Protein AF-A0A1G2Q600-F1 (afdb_monomer)

Secondary structure (DSSP, 8-state):
-HHHHT--TTSTTHHHHHHHHHHHHHH--SHHHHHHHHHHHHHHHHHHHHHHHHHHHHHHTS--TTTSHHHHHHHHHHHHHHHHHHHHHHHHHHHHHHHHHHH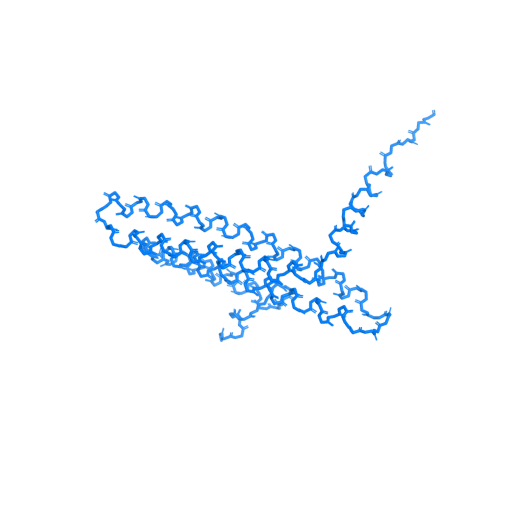HHHTT-HHHHHHHHHHHHHHHHHHHHHHHHHHTT-SSSHHHHHHHHHHGGGSS-----

Solvent-accessible surface area (backbone atoms only — not comparable to full-atom values): 8998 Å² total; per-residue (Å²): 120,72,75,30,76,73,42,39,92,95,41,93,42,24,68,58,32,56,51,49,53,53,50,51,52,74,67,32,82,47,64,66,49,36,38,51,44,35,50,51,53,21,52,50,31,46,51,38,23,54,50,40,47,52,52,44,56,54,56,75,70,53,95,53,95,83,79,42,63,69,58,49,53,52,43,50,52,51,27,52,52,31,43,55,51,18,54,51,36,42,56,52,29,48,51,53,32,52,54,40,27,53,50,30,46,75,74,64,41,53,67,65,19,50,52,44,50,50,51,45,53,52,50,53,50,50,51,51,53,53,53,53,66,60,51,78,75,52,95,74,55,69,70,58,57,61,54,57,67,57,59,69,74,73,79,80,89,84,90,79,134

InterPro domains:
  IPR043725 Domain of unknown function DUF5667 [PF18915] (6-99)

Mean predicted aligned error: 10.16 Å

Organism: NCBI:txid1802427

Foldseek 3Di:
DVVLCPDAPPDPSVVVNVVVLVVQCVPQPALLSNLVSLLVVLLSLLVNLLVLLVVLVVLVVDPDPDPSPVVNVVSVVSSVVSLVVSVVSLVVSLVSLLVSLVVCVVVVVNVSSVVSVVSNVVSVVSNVVSVVVSPVVDPDPVVVVVVVVVVVVPPDDDDDD

Radius of gyration: 20.22 Å; Cα contacts (8 Å, |Δi|>4): 116; chains: 1; bounding box: 41×54×66 Å

Structure (mmCIF, N/CA/C/O backbone):
data_AF-A0A1G2Q600-F1
#
_entry.id   AF-A0A1G2Q600-F1
#
loop_
_atom_site.group_PDB
_atom_site.id
_atom_site.type_symbol
_atom_site.label_atom_id
_atom_site.label_alt_id
_atom_site.label_comp_id
_atom_site.label_asym_id
_atom_site.label_entity_id
_atom_site.label_seq_id
_atom_site.pdbx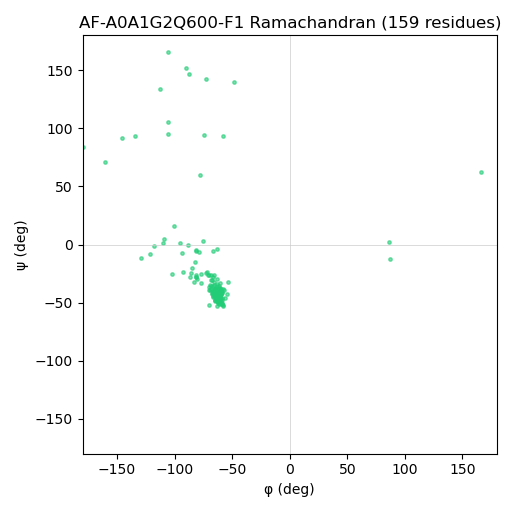_PDB_ins_code
_atom_site.Cartn_x
_atom_site.Cartn_y
_atom_site.Cartn_z
_atom_site.occupancy
_atom_site.B_iso_or_equiv
_atom_site.auth_seq_id
_atom_site.auth_comp_id
_atom_site.auth_asym_id
_atom_site.auth_atom_id
_atom_site.pdbx_PDB_model_num
ATOM 1 N N . MET A 1 1 ? -1.215 -20.074 -7.965 1.00 50.84 1 MET A N 1
ATOM 2 C CA . MET A 1 1 ? -1.641 -18.782 -7.376 1.00 50.84 1 MET A CA 1
ATOM 3 C C . MET A 1 1 ? -0.476 -17.886 -6.938 1.00 50.84 1 MET A C 1
ATOM 5 O O . MET A 1 1 ? -0.652 -16.680 -6.945 1.00 50.84 1 MET A O 1
ATOM 9 N N . VAL A 1 2 ? 0.713 -18.430 -6.626 1.00 57.88 2 VAL A N 1
ATOM 10 C CA . VAL A 1 2 ? 1.893 -17.648 -6.184 1.00 57.88 2 VAL A CA 1
ATOM 11 C C . VAL A 1 2 ? 2.386 -16.632 -7.232 1.00 57.88 2 VAL A C 1
ATOM 13 O O . VAL A 1 2 ? 2.742 -15.518 -6.870 1.00 57.88 2 VAL A O 1
ATOM 16 N N . ALA A 1 3 ? 2.317 -16.963 -8.528 1.00 61.28 3 ALA A N 1
ATOM 17 C CA . ALA A 1 3 ? 2.839 -16.111 -9.605 1.00 61.28 3 ALA A CA 1
ATOM 18 C C . ALA A 1 3 ? 2.114 -14.759 -9.782 1.00 61.28 3 ALA A C 1
ATOM 20 O O . ALA A 1 3 ? 2.722 -13.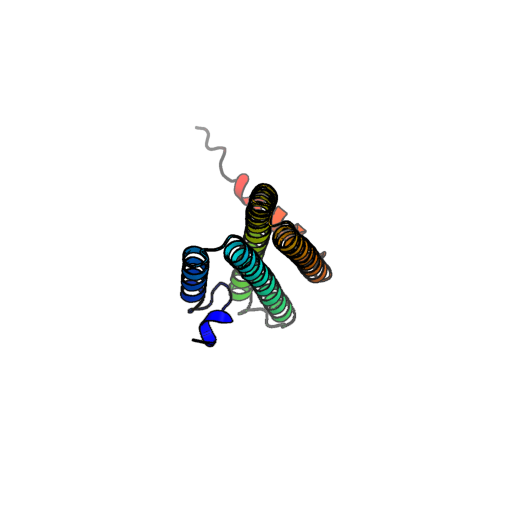814 -10.262 1.00 61.28 3 ALA A O 1
ATOM 21 N N . ALA A 1 4 ? 0.836 -14.647 -9.397 1.00 62.16 4 ALA A N 1
ATOM 22 C CA . ALA A 1 4 ? 0.092 -13.390 -9.528 1.00 62.16 4 ALA A CA 1
ATOM 23 C C . ALA A 1 4 ? 0.385 -12.408 -8.380 1.00 62.16 4 ALA A C 1
ATOM 25 O O . ALA A 1 4 ? 0.314 -11.205 -8.571 1.00 62.16 4 ALA A O 1
ATOM 26 N N . ASN A 1 5 ? 0.742 -12.889 -7.183 1.00 73.62 5 ASN A N 1
ATOM 27 C CA . ASN A 1 5 ? 1.004 -11.994 -6.047 1.00 73.62 5 ASN A CA 1
ATOM 28 C C . ASN A 1 5 ? 2.276 -11.151 -6.258 1.00 73.62 5 ASN A C 1
ATOM 30 O O . ASN A 1 5 ? 2.347 -10.024 -5.778 1.00 73.62 5 ASN A O 1
ATOM 34 N N . GLY A 1 6 ? 3.259 -11.695 -6.980 1.00 82.25 6 GLY A N 1
ATOM 35 C CA . GLY A 1 6 ? 4.516 -11.012 -7.291 1.00 82.25 6 GLY A CA 1
ATOM 36 C C . GLY A 1 6 ? 4.483 -10.163 -8.559 1.00 82.25 6 GLY A C 1
ATOM 37 O O . GLY A 1 6 ? 5.504 -9.573 -8.881 1.00 82.25 6 GLY A O 1
ATOM 38 N N . SER A 1 7 ? 3.359 -10.107 -9.287 1.00 89.06 7 SER A N 1
ATOM 39 C CA . SER A 1 7 ? 3.344 -9.372 -10.551 1.00 89.06 7 SER A CA 1
ATOM 40 C C . SER A 1 7 ? 3.364 -7.862 -10.339 1.00 89.06 7 SER A C 1
ATOM 42 O O . SER A 1 7 ? 2.663 -7.375 -9.443 1.00 89.06 7 SER A O 1
ATOM 44 N N . VAL A 1 8 ? 4.088 -7.145 -11.198 1.00 92.88 8 VAL A N 1
ATOM 45 C CA . VAL A 1 8 ? 4.162 -5.670 -11.230 1.00 92.88 8 VAL A CA 1
ATOM 46 C C . VAL A 1 8 ? 3.375 -5.088 -12.418 1.00 92.88 8 VAL A C 1
ATOM 48 O O . VAL A 1 8 ? 2.998 -5.851 -13.318 1.00 92.88 8 VAL A O 1
ATOM 51 N N . PRO A 1 9 ? 3.093 -3.768 -12.449 1.00 92.88 9 PRO A N 1
ATOM 52 C CA . PRO A 1 9 ? 2.453 -3.131 -13.598 1.00 92.88 9 PRO A CA 1
ATOM 53 C C . PRO A 1 9 ? 3.119 -3.495 -14.934 1.00 92.88 9 PRO A C 1
ATOM 55 O O . PRO A 1 9 ? 4.338 -3.618 -15.034 1.00 92.88 9 PRO A O 1
ATOM 58 N N . GLY A 1 10 ? 2.297 -3.713 -15.964 1.00 90.25 10 GLY A N 1
ATOM 59 C CA . GLY A 1 10 ? 2.737 -4.177 -17.286 1.00 90.25 10 GLY A CA 1
ATOM 60 C C . GLY A 1 10 ? 2.841 -5.703 -17.439 1.00 90.25 10 GLY A C 1
ATOM 61 O O . GLY A 1 10 ? 2.910 -6.202 -18.562 1.00 90.25 10 GLY A O 1
ATOM 62 N N . GLU A 1 11 ? 2.786 -6.480 -16.353 1.00 92.50 11 GLU A N 1
ATOM 63 C CA . GLU A 1 11 ? 2.825 -7.943 -16.433 1.00 92.50 11 GLU A CA 1
ATOM 64 C C . GLU A 1 11 ? 1.434 -8.568 -16.628 1.00 92.50 11 GLU A C 1
ATOM 66 O O . GLU A 1 11 ? 0.421 -8.119 -16.089 1.00 92.50 11 GLU A O 1
ATOM 71 N N . LYS A 1 12 ? 1.381 -9.687 -17.363 1.00 92.12 12 LYS A N 1
ATOM 72 C CA . LYS A 1 12 ? 0.130 -10.352 -17.782 1.00 92.12 12 LYS A CA 1
AT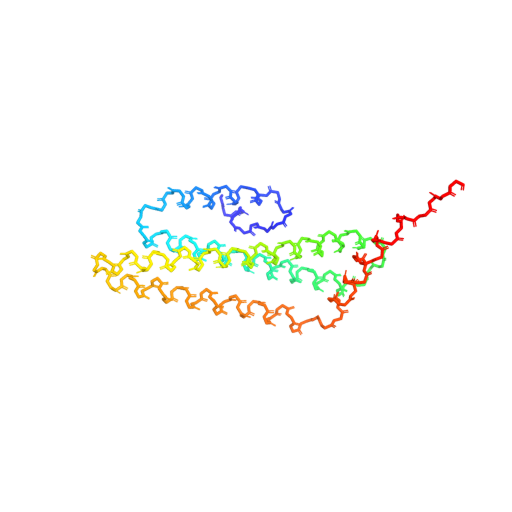OM 73 C C . LYS A 1 12 ? -0.837 -10.672 -16.632 1.00 92.12 12 LYS A C 1
ATOM 75 O O . LYS A 1 12 ? -2.046 -10.702 -16.842 1.00 92.12 12 LYS A O 1
ATOM 80 N N . LEU A 1 13 ? -0.317 -10.967 -15.440 1.00 93.88 13 LEU A N 1
ATOM 81 C CA . LEU A 1 13 ? -1.124 -11.356 -14.279 1.00 93.88 13 LEU A CA 1
ATOM 82 C C . LEU A 1 13 ? -1.451 -10.190 -13.336 1.00 93.88 13 LEU A C 1
ATOM 84 O O . LEU A 1 13 ? -2.175 -10.402 -12.362 1.00 93.88 13 LEU A O 1
ATOM 88 N N . TYR A 1 14 ? -1.015 -8.966 -13.648 1.00 92.69 14 TYR A N 1
ATOM 89 C CA . TYR A 1 14 ? -1.224 -7.803 -12.787 1.00 92.69 14 TYR A CA 1
ATOM 90 C C . TYR A 1 14 ? -2.707 -7.481 -12.567 1.00 92.69 14 TYR A C 1
ATOM 92 O O . TYR A 1 14 ? -3.150 -7.284 -11.438 1.00 92.69 14 TYR A O 1
ATOM 100 N N . GLY A 1 15 ? -3.529 -7.559 -13.617 1.00 92.88 15 GLY A N 1
ATOM 101 C CA . GLY A 1 15 ? -4.979 -7.375 -13.479 1.00 92.88 15 GLY A CA 1
ATOM 102 C C . GLY A 1 15 ? -5.637 -8.402 -12.544 1.00 92.88 15 GLY A C 1
ATOM 103 O O . GLY A 1 15 ? -6.564 -8.074 -11.805 1.00 92.88 15 GLY A O 1
ATOM 104 N N . VAL A 1 16 ? -5.122 -9.638 -12.513 1.00 93.75 16 VAL A N 1
ATOM 105 C CA . VAL A 1 16 ? -5.606 -10.688 -11.599 1.00 93.75 16 VAL A CA 1
ATOM 106 C C . VAL A 1 16 ? -5.212 -10.370 -10.156 1.00 93.75 16 VAL A C 1
ATOM 108 O O . VAL A 1 16 ? -6.023 -10.564 -9.249 1.00 93.75 16 VAL A O 1
ATOM 111 N N . LYS A 1 17 ? -4.001 -9.840 -9.941 1.00 94.12 17 LYS A N 1
ATOM 112 C CA . LYS A 1 17 ? -3.550 -9.347 -8.635 1.00 94.12 17 LYS A CA 1
ATOM 113 C C . LYS A 1 17 ? -4.479 -8.252 -8.107 1.00 94.12 17 LYS A C 1
ATOM 115 O O . LYS A 1 17 ? -5.031 -8.406 -7.022 1.00 94.12 17 LYS A O 1
ATOM 120 N N . LYS A 1 18 ? -4.742 -7.215 -8.910 1.00 93.69 18 LYS A N 1
ATOM 121 C CA . LYS A 1 18 ? -5.640 -6.103 -8.546 1.00 93.69 18 LYS A CA 1
ATOM 122 C C . LYS A 1 18 ? -7.059 -6.576 -8.218 1.00 93.69 18 LYS A C 1
ATOM 124 O O . LYS A 1 18 ? -7.666 -6.104 -7.259 1.00 93.69 18 LYS A O 1
ATOM 129 N N . LEU A 1 19 ? -7.593 -7.536 -8.980 1.00 94.31 19 LEU A N 1
ATOM 130 C CA . LEU A 1 19 ? -8.907 -8.117 -8.691 1.00 94.31 19 LEU A CA 1
ATOM 131 C C . LEU A 1 19 ? -8.920 -8.856 -7.346 1.00 94.31 19 LEU A C 1
ATOM 133 O O . LEU A 1 19 ? -9.867 -8.709 -6.577 1.00 94.31 19 LEU A O 1
ATOM 137 N N . LYS A 1 20 ? -7.870 -9.628 -7.049 1.00 94.19 20 LYS A N 1
ATOM 138 C CA . LYS A 1 20 ? -7.734 -10.332 -5.770 1.00 94.19 20 LYS A CA 1
ATOM 139 C C . LYS A 1 20 ? -7.690 -9.357 -4.598 1.00 94.19 20 LYS A C 1
ATOM 141 O O . LYS A 1 20 ? -8.402 -9.566 -3.628 1.00 94.19 20 LYS A O 1
ATOM 146 N N . GLU A 1 21 ? -6.908 -8.291 -4.706 1.00 93.94 21 GLU A N 1
ATOM 147 C CA . GLU A 1 21 ? -6.820 -7.244 -3.680 1.00 93.94 21 GLU A CA 1
ATOM 148 C C . GLU A 1 21 ? -8.182 -6.579 -3.434 1.00 93.94 21 GLU A C 1
ATOM 150 O O . GLU A 1 21 ? -8.611 -6.435 -2.293 1.00 93.94 21 GLU A O 1
ATOM 155 N N . LYS A 1 22 ? -8.936 -6.280 -4.498 1.00 93.81 22 LYS A N 1
ATOM 156 C CA . LYS A 1 22 ? -10.303 -5.759 -4.364 1.00 93.81 22 LYS A CA 1
ATOM 157 C C . LYS A 1 22 ? -11.226 -6.722 -3.610 1.00 93.81 22 LYS A C 1
ATOM 159 O O . LYS A 1 22 ? -12.016 -6.280 -2.781 1.00 93.81 22 LYS A O 1
ATOM 164 N N . ILE A 1 23 ? -11.138 -8.021 -3.894 1.00 93.88 23 ILE A N 1
ATOM 165 C CA . ILE A 1 23 ? -11.916 -9.045 -3.184 1.00 93.88 23 ILE A CA 1
ATOM 166 C C . ILE A 1 23 ? -11.470 -9.137 -1.718 1.00 93.88 23 ILE A C 1
ATOM 168 O O . ILE A 1 23 ? -12.324 -9.217 -0.843 1.00 93.88 23 ILE A O 1
ATOM 172 N N . GLU A 1 24 ? -10.164 -9.080 -1.436 1.00 93.88 24 GLU A N 1
ATOM 173 C CA . GLU A 1 24 ? -9.630 -9.062 -0.065 1.00 93.88 24 GLU A CA 1
ATOM 174 C C . GLU A 1 24 ? -10.223 -7.893 0.742 1.00 93.88 24 GLU A C 1
ATOM 176 O O . GLU A 1 24 ? -10.726 -8.119 1.838 1.00 93.88 24 GLU A O 1
ATOM 181 N N . LEU A 1 25 ? -10.269 -6.681 0.174 1.00 91.88 25 LEU A N 1
ATOM 182 C CA . LEU A 1 25 ? -10.899 -5.520 0.821 1.00 91.88 25 LEU A CA 1
ATOM 183 C C . LEU A 1 25 ? -12.406 -5.705 1.046 1.00 91.88 25 LEU A C 1
ATOM 185 O O . LEU A 1 25 ? -12.923 -5.323 2.089 1.00 91.88 25 LEU A O 1
ATOM 189 N N . GLN A 1 26 ? -13.123 -6.302 0.090 1.00 92.31 26 GLN A N 1
ATOM 190 C CA . GLN A 1 26 ? -14.565 -6.552 0.222 1.00 92.31 26 GLN A CA 1
ATOM 191 C C . GLN A 1 26 ? -14.904 -7.630 1.259 1.00 92.31 26 GLN A C 1
ATOM 193 O O . GLN A 1 26 ? -16.010 -7.635 1.795 1.00 92.31 26 GLN A O 1
ATOM 198 N N . LEU A 1 27 ? -13.976 -8.552 1.519 1.00 94.31 27 LEU A N 1
ATOM 199 C CA . LEU A 1 27 ? -14.138 -9.628 2.497 1.00 94.31 27 LEU A CA 1
ATOM 200 C C . LEU A 1 27 ? -13.583 -9.270 3.883 1.00 94.31 27 LEU A C 1
ATOM 202 O O . LEU A 1 27 ? -13.789 -10.031 4.828 1.00 94.31 27 LEU A O 1
ATOM 206 N N . ALA A 1 28 ? -12.901 -8.134 4.026 1.00 94.69 28 ALA A N 1
ATOM 207 C CA . ALA A 1 28 ? -12.431 -7.630 5.308 1.00 94.69 28 ALA A CA 1
ATOM 208 C C . ALA A 1 28 ? -13.611 -7.062 6.120 1.00 94.69 28 ALA A C 1
ATOM 210 O O . ALA A 1 28 ? -14.014 -5.914 5.943 1.00 94.69 28 ALA A O 1
ATOM 211 N N . LEU A 1 29 ? -14.201 -7.895 6.984 1.00 90.69 29 LEU A N 1
ATOM 212 C CA . LEU A 1 29 ? -15.427 -7.554 7.720 1.00 90.69 29 LEU A CA 1
ATOM 213 C C . LEU A 1 29 ? -15.183 -6.804 9.038 1.00 90.69 29 LEU A C 1
ATOM 215 O O . LEU A 1 29 ? -16.057 -6.052 9.460 1.00 90.69 29 LEU A O 1
ATOM 219 N N . SER A 1 30 ? -14.036 -6.999 9.696 1.00 92.38 30 SER A N 1
ATOM 220 C CA . SER A 1 30 ? -13.697 -6.263 10.922 1.00 92.38 30 SER A CA 1
ATOM 221 C C . SER A 1 30 ? -12.942 -4.965 10.600 1.00 92.38 30 SER A C 1
ATOM 223 O O . SER A 1 30 ? -12.253 -4.897 9.578 1.00 92.38 30 SER A O 1
ATOM 225 N N . PRO A 1 31 ? -13.035 -3.920 11.448 1.00 90.75 31 PRO A N 1
ATOM 226 C CA . PRO A 1 31 ? -12.238 -2.703 11.282 1.00 90.75 31 PRO A CA 1
ATOM 227 C C . PRO A 1 31 ? -10.734 -3.000 11.198 1.00 90.75 31 PRO A C 1
ATOM 229 O O . PRO A 1 31 ? -10.064 -2.512 10.292 1.00 90.75 31 PRO A O 1
ATOM 232 N N . GLU A 1 32 ? -10.234 -3.893 12.050 1.00 90.38 32 GLU A N 1
ATOM 233 C CA . GLU A 1 32 ? -8.844 -4.360 12.031 1.00 90.38 32 GLU A CA 1
ATOM 234 C C . GLU A 1 32 ? -8.461 -5.006 10.689 1.00 90.38 32 GLU A C 1
ATOM 236 O O . GLU A 1 32 ? -7.497 -4.585 10.053 1.00 90.38 32 GLU A O 1
ATOM 241 N N . ALA A 1 33 ? -9.261 -5.957 10.189 1.00 93.00 33 ALA A N 1
ATOM 242 C CA . ALA A 1 33 ? -8.984 -6.619 8.914 1.00 93.00 33 ALA A CA 1
ATOM 243 C C . ALA A 1 33 ? -9.013 -5.633 7.735 1.00 93.00 33 ALA A C 1
ATOM 245 O O . ALA A 1 33 ? -8.259 -5.787 6.772 1.00 93.00 33 ALA A O 1
ATOM 246 N N . ARG A 1 34 ? -9.876 -4.606 7.796 1.00 94.06 34 ARG A N 1
ATOM 247 C CA . ARG A 1 34 ? -9.905 -3.531 6.792 1.00 94.06 34 ARG A CA 1
ATOM 248 C C . ARG A 1 34 ? -8.609 -2.729 6.838 1.00 94.06 34 ARG A C 1
ATOM 250 O O . ARG A 1 34 ? -8.002 -2.516 5.791 1.00 94.06 34 ARG A O 1
ATOM 257 N N . ALA A 1 35 ? -8.167 -2.323 8.028 1.00 92.81 35 ALA A N 1
ATOM 258 C CA . ALA A 1 35 ? -6.919 -1.586 8.208 1.00 92.81 35 ALA A CA 1
ATOM 259 C C . ALA A 1 35 ? -5.697 -2.396 7.742 1.00 92.81 35 ALA A C 1
ATOM 261 O O . ALA A 1 35 ? -4.846 -1.860 7.029 1.00 92.81 35 ALA A O 1
ATOM 262 N N . GLU A 1 36 ? -5.641 -3.692 8.061 1.00 93.81 36 GLU A N 1
ATOM 263 C CA . GLU A 1 36 ? -4.584 -4.593 7.592 1.00 93.81 36 GLU A CA 1
ATOM 264 C C . GLU A 1 36 ? -4.570 -4.686 6.059 1.00 93.81 36 GLU A C 1
ATOM 266 O O . GLU A 1 36 ? -3.515 -4.549 5.434 1.00 93.81 36 GLU A O 1
ATOM 271 N N . ALA A 1 37 ? -5.737 -4.869 5.431 1.00 94.81 37 ALA A N 1
ATOM 272 C CA . ALA A 1 37 ? -5.847 -4.937 3.978 1.00 94.81 37 ALA A CA 1
ATOM 273 C C . ALA A 1 37 ? -5.370 -3.636 3.306 1.00 94.81 37 ALA A C 1
ATOM 275 O O . ALA A 1 37 ? -4.576 -3.696 2.363 1.00 94.81 37 ALA A O 1
ATOM 276 N N . TYR A 1 38 ? -5.773 -2.471 3.827 1.00 95.94 38 TYR A N 1
ATOM 277 C CA . TYR A 1 38 ? -5.308 -1.165 3.349 1.00 95.94 38 TYR A CA 1
ATOM 278 C C . TYR A 1 38 ? -3.788 -1.010 3.455 1.00 95.94 38 TYR A C 1
ATOM 280 O O . TYR A 1 38 ? -3.135 -0.624 2.479 1.00 95.94 38 TYR A O 1
ATOM 288 N N . ALA A 1 39 ? -3.209 -1.346 4.611 1.00 94.44 39 ALA A N 1
ATOM 289 C CA . ALA A 1 39 ? -1.767 -1.274 4.820 1.00 94.44 39 ALA A CA 1
ATOM 290 C C . ALA A 1 39 ? -1.015 -2.204 3.856 1.00 94.44 39 ALA A C 1
ATOM 292 O O . ALA A 1 39 ? -0.087 -1.776 3.167 1.00 94.44 39 ALA A O 1
ATOM 293 N N . LYS A 1 40 ? -1.458 -3.459 3.748 1.00 94.56 40 LYS A N 1
ATOM 294 C CA . LYS A 1 40 ? -0.852 -4.484 2.892 1.00 94.56 40 LYS A CA 1
ATOM 295 C C . LYS A 1 40 ? -0.880 -4.098 1.415 1.00 94.56 40 LYS A C 1
ATOM 297 O O . LYS A 1 40 ? 0.117 -4.279 0.716 1.00 94.56 40 LYS A O 1
ATOM 302 N N . HIS A 1 41 ? -2.004 -3.590 0.912 1.00 95.19 41 HIS A N 1
ATOM 303 C CA . HIS A 1 41 ? -2.119 -3.219 -0.502 1.00 95.19 41 HIS A CA 1
ATOM 304 C C . HIS A 1 41 ? -1.282 -1.982 -0.831 1.00 95.19 41 HIS A C 1
ATOM 306 O O . HIS A 1 41 ? -0.639 -1.962 -1.879 1.00 95.19 41 HIS A O 1
ATOM 312 N N . SER A 1 42 ? -1.187 -1.007 0.076 1.00 95.50 42 SER A N 1
ATOM 313 C CA . SER A 1 42 ? -0.305 0.153 -0.121 1.00 95.50 42 SER A CA 1
ATOM 314 C C . SER A 1 42 ? 1.175 -0.212 -0.043 1.00 95.50 42 SER A C 1
ATOM 316 O O . SER A 1 42 ? 1.956 0.240 -0.878 1.00 95.50 42 SER A O 1
ATOM 318 N N . GLN A 1 43 ? 1.567 -1.105 0.871 1.00 94.62 43 GLN A N 1
ATOM 319 C CA . GLN A 1 43 ? 2.921 -1.670 0.881 1.00 94.62 43 GLN A CA 1
ATOM 320 C C . GLN A 1 43 ? 3.236 -2.417 -0.423 1.00 94.62 43 GLN A C 1
ATOM 322 O O . GLN A 1 43 ? 4.344 -2.304 -0.943 1.00 94.62 43 GLN A O 1
ATOM 327 N N . ALA A 1 44 ? 2.262 -3.135 -0.995 1.00 94.50 44 ALA A N 1
ATOM 328 C CA . ALA A 1 44 ? 2.440 -3.802 -2.283 1.00 94.50 44 ALA A CA 1
ATOM 329 C C . ALA A 1 44 ? 2.675 -2.805 -3.431 1.00 94.50 44 ALA A C 1
ATOM 331 O O . ALA A 1 44 ? 3.540 -3.058 -4.267 1.00 94.50 44 ALA A O 1
ATOM 332 N N . ARG A 1 45 ? 1.966 -1.666 -3.460 1.00 96.25 45 ARG A N 1
ATOM 333 C CA . ARG A 1 45 ? 2.201 -0.608 -4.460 1.00 96.25 45 ARG A CA 1
ATOM 334 C C . ARG A 1 45 ? 3.582 0.036 -4.315 1.00 96.25 45 ARG A C 1
ATOM 336 O O . ARG A 1 45 ? 4.267 0.225 -5.315 1.00 96.25 45 ARG A O 1
ATOM 343 N N . LEU A 1 46 ? 4.027 0.301 -3.084 1.00 93.81 46 LEU A N 1
ATOM 344 C CA . LEU A 1 46 ? 5.382 0.805 -2.819 1.00 93.81 46 LEU A CA 1
ATOM 345 C C . LEU A 1 46 ? 6.460 -0.178 -3.306 1.00 93.81 46 LEU A C 1
ATOM 347 O O . LEU A 1 46 ? 7.426 0.230 -3.949 1.00 93.81 46 LEU A O 1
ATOM 351 N N . ALA A 1 47 ? 6.273 -1.477 -3.059 1.00 92.81 47 ALA A N 1
ATOM 352 C CA . ALA A 1 47 ? 7.195 -2.513 -3.522 1.00 92.81 47 ALA A CA 1
ATOM 353 C C . ALA A 1 47 ? 7.234 -2.631 -5.057 1.00 92.81 47 ALA A C 1
ATOM 355 O O . ALA A 1 47 ? 8.302 -2.820 -5.633 1.00 92.81 47 ALA A O 1
ATOM 356 N N . GLU A 1 48 ? 6.087 -2.497 -5.729 1.00 94.06 48 GLU A N 1
ATOM 357 C CA . GLU A 1 48 ? 6.007 -2.487 -7.197 1.00 94.06 48 GLU A CA 1
ATOM 358 C C . GLU A 1 48 ? 6.748 -1.301 -7.810 1.00 94.06 48 GLU A C 1
ATOM 360 O O . GLU A 1 48 ? 7.500 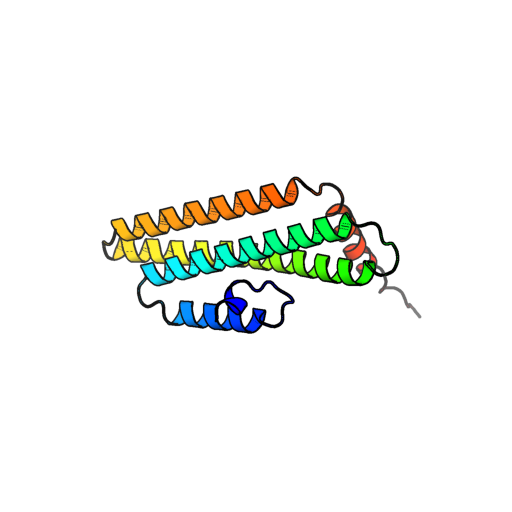-1.484 -8.767 1.00 94.06 48 GLU A O 1
ATOM 365 N N . TYR A 1 49 ? 6.590 -0.110 -7.227 1.00 93.81 49 TYR A N 1
ATOM 366 C CA . TYR A 1 49 ? 7.326 1.076 -7.652 1.00 93.81 49 TYR A CA 1
ATOM 367 C C . TYR A 1 49 ? 8.840 0.885 -7.484 1.00 93.81 49 TYR A C 1
ATOM 369 O O . TYR A 1 49 ? 9.600 1.130 -8.422 1.00 93.81 49 TYR A O 1
ATOM 377 N N . ALA A 1 50 ? 9.283 0.385 -6.326 1.00 91.12 50 ALA A N 1
ATOM 378 C CA . ALA A 1 50 ? 10.696 0.114 -6.068 1.00 91.12 50 ALA A CA 1
ATOM 379 C C . ALA A 1 50 ? 11.293 -0.896 -7.069 1.00 91.12 50 ALA A C 1
ATOM 381 O O . ALA A 1 50 ? 12.400 -0.698 -7.575 1.00 91.12 50 ALA A O 1
ATOM 382 N N . GLU A 1 51 ? 10.546 -1.953 -7.397 1.00 92.00 51 GLU A N 1
ATOM 383 C CA . GLU A 1 51 ? 10.940 -2.966 -8.381 1.00 92.00 51 GLU A CA 1
ATOM 384 C C . GLU A 1 51 ? 11.038 -2.376 -9.796 1.00 92.00 51 GLU A C 1
ATOM 386 O O . GLU A 1 51 ? 12.052 -2.560 -10.472 1.00 92.00 51 GLU A O 1
ATOM 391 N N . LEU A 1 52 ? 10.028 -1.624 -10.251 1.00 91.56 52 LEU A N 1
ATOM 392 C CA . LEU A 1 52 ? 10.052 -0.981 -11.571 1.00 91.56 52 LEU A CA 1
ATOM 393 C C . LEU A 1 52 ? 11.201 0.021 -11.692 1.00 91.56 52 LEU A C 1
ATOM 395 O O . LEU A 1 52 ? 11.912 0.025 -12.698 1.00 91.56 52 LEU A O 1
ATOM 399 N N . ARG A 1 53 ? 11.460 0.791 -10.633 1.00 89.88 53 ARG A N 1
ATOM 400 C CA . ARG A 1 53 ? 12.606 1.697 -10.564 1.00 89.88 53 ARG A CA 1
ATOM 401 C C . ARG A 1 53 ? 13.938 0.951 -10.651 1.00 89.88 53 ARG A C 1
ATOM 403 O O . ARG A 1 53 ? 14.835 1.392 -11.366 1.00 89.88 53 ARG A O 1
ATOM 410 N N . SER A 1 54 ? 14.070 -0.189 -9.973 1.00 89.38 54 SER A N 1
ATOM 411 C CA . SER A 1 54 ? 15.263 -1.041 -10.061 1.00 89.38 54 SER A CA 1
ATOM 412 C C . SER A 1 54 ? 15.482 -1.581 -11.481 1.00 89.38 54 SER A C 1
ATOM 414 O O . SER A 1 54 ? 16.598 -1.521 -12.015 1.00 89.38 54 SER A O 1
ATOM 416 N N . ARG A 1 55 ? 14.406 -2.037 -12.138 1.00 89.31 55 ARG A N 1
ATOM 417 C CA . ARG A 1 55 ? 14.437 -2.475 -13.543 1.00 89.31 55 ARG A CA 1
ATOM 418 C C . ARG A 1 55 ? 14.851 -1.337 -14.474 1.00 89.31 55 ARG A C 1
ATOM 420 O O . ARG A 1 55 ? 15.672 -1.569 -15.358 1.00 89.31 55 ARG A O 1
ATOM 427 N N . LEU A 1 56 ? 14.330 -0.127 -14.259 1.00 86.94 56 LEU A N 1
ATOM 428 C CA . LEU A 1 56 ? 14.675 1.053 -15.053 1.00 86.94 56 LEU A CA 1
ATOM 429 C C . LEU A 1 56 ? 16.164 1.388 -14.925 1.00 86.94 56 LEU A C 1
ATOM 431 O O . LEU A 1 56 ? 16.853 1.471 -15.935 1.00 86.94 56 LEU A O 1
ATOM 435 N N . ASN A 1 57 ? 16.688 1.463 -13.699 1.00 84.50 57 ASN A N 1
ATOM 436 C CA . ASN A 1 57 ? 18.111 1.730 -13.462 1.00 84.50 57 ASN A CA 1
ATOM 437 C C . ASN A 1 57 ? 19.015 0.680 -14.133 1.00 84.50 57 ASN A C 1
ATOM 439 O O . ASN A 1 57 ? 20.062 1.011 -14.691 1.00 84.50 57 ASN A O 1
ATOM 443 N N . THR A 1 58 ? 18.597 -0.590 -14.116 1.00 84.81 58 THR A N 1
ATOM 444 C CA . THR A 1 58 ? 19.317 -1.683 -14.786 1.00 84.81 58 THR A CA 1
ATOM 445 C C . THR A 1 58 ? 19.296 -1.523 -16.308 1.00 84.81 58 THR A C 1
ATOM 447 O O . THR A 1 58 ? 20.330 -1.687 -16.958 1.00 84.81 58 THR A O 1
ATOM 450 N N . ALA A 1 59 ? 18.140 -1.177 -16.883 1.00 81.94 59 ALA A N 1
ATOM 451 C CA . ALA A 1 59 ? 17.992 -0.949 -18.319 1.00 81.94 59 ALA A CA 1
ATOM 452 C C . ALA A 1 59 ? 18.861 0.224 -18.802 1.00 81.94 59 ALA A C 1
ATOM 454 O O . ALA A 1 59 ? 19.579 0.071 -19.787 1.00 81.94 59 ALA A O 1
ATOM 455 N N . MET A 1 60 ? 18.874 1.334 -18.056 1.00 74.88 60 MET A N 1
ATOM 456 C CA . MET A 1 60 ? 19.680 2.528 -18.355 1.00 74.88 60 MET A CA 1
ATOM 457 C C . MET A 1 60 ? 21.191 2.287 -18.233 1.00 74.88 60 MET A C 1
ATOM 459 O O . MET A 1 60 ? 21.979 2.937 -18.907 1.00 74.88 60 MET A O 1
ATOM 463 N N . SER A 1 61 ? 21.613 1.344 -17.387 1.00 75.31 61 SER A N 1
ATOM 464 C CA . SER A 1 61 ? 23.036 1.015 -17.200 1.00 75.31 61 SER A CA 1
ATOM 465 C C . SER A 1 61 ? 23.596 0.082 -18.284 1.00 75.31 61 SER A C 1
ATOM 467 O O . SER A 1 61 ? 24.785 -0.233 -18.266 1.00 75.31 61 SER A O 1
ATOM 469 N N . THR A 1 62 ? 22.755 -0.415 -19.199 1.00 68.25 62 THR A N 1
ATOM 470 C CA . THR A 1 62 ? 23.148 -1.404 -20.210 1.00 68.25 62 THR A CA 1
ATOM 471 C C . THR A 1 62 ? 23.260 -0.743 -21.593 1.00 68.25 62 THR A C 1
ATOM 473 O O . THR A 1 62 ? 22.266 -0.636 -22.310 1.00 68.25 62 THR A O 1
ATOM 476 N N . ASP A 1 63 ? 24.477 -0.331 -21.976 1.00 54.34 63 ASP A N 1
ATOM 477 C CA . ASP A 1 63 ? 24.833 0.281 -23.274 1.00 54.34 63 ASP A CA 1
ATOM 478 C C . ASP A 1 63 ? 24.494 -0.632 -24.474 1.00 54.34 63 ASP A C 1
ATOM 480 O O . ASP A 1 63 ? 25.285 -1.481 -24.889 1.00 54.34 63 ASP A O 1
ATOM 484 N N . ASN A 1 64 ? 23.306 -0.471 -25.061 1.00 56.94 64 ASN A N 1
ATOM 485 C CA . ASN A 1 64 ? 22.977 -0.995 -26.391 1.00 56.94 64 ASN A CA 1
ATOM 486 C C . ASN A 1 64 ? 22.014 -0.027 -27.103 1.00 56.94 64 ASN A C 1
ATOM 488 O O . ASN A 1 64 ? 20.791 -0.109 -26.974 1.00 56.94 64 ASN A O 1
ATOM 492 N N . GLU A 1 65 ? 22.601 0.901 -27.860 1.00 57.84 65 GLU A N 1
ATOM 493 C CA . GLU A 1 65 ? 22.040 2.200 -28.270 1.00 57.84 65 GLU A CA 1
ATOM 494 C C . GLU A 1 65 ? 20.823 2.190 -29.220 1.00 57.84 65 GLU A C 1
ATOM 496 O O . GLU A 1 65 ? 20.274 3.253 -29.486 1.00 57.84 65 GLU A O 1
ATOM 501 N N . GLN A 1 66 ? 20.349 1.051 -29.746 1.00 50.47 66 GLN A N 1
ATOM 502 C CA . GLN A 1 66 ? 19.364 1.091 -30.851 1.00 50.47 66 GLN A CA 1
ATOM 503 C C . GLN A 1 66 ? 18.088 0.255 -30.693 1.00 50.47 66 GLN A C 1
ATOM 505 O O . GLN A 1 66 ? 17.135 0.465 -31.437 1.00 50.47 66 GLN A O 1
ATOM 510 N N . THR A 1 67 ? 18.011 -0.637 -29.702 1.00 51.56 67 THR A N 1
ATOM 511 C CA . THR A 1 67 ? 16.793 -1.439 -29.415 1.00 51.56 67 THR A CA 1
ATOM 512 C C . THR A 1 67 ? 16.200 -1.179 -28.028 1.00 51.56 67 THR A C 1
ATOM 514 O O . THR A 1 67 ? 15.178 -1.771 -27.677 1.00 51.56 67 THR A O 1
ATOM 517 N N . ASN A 1 68 ? 16.835 -0.304 -27.241 1.00 58.00 68 ASN A N 1
ATOM 518 C CA . ASN A 1 68 ? 16.448 -0.006 -25.862 1.00 58.00 68 ASN A CA 1
ATOM 519 C C . ASN A 1 68 ? 15.497 1.188 -25.721 1.00 58.00 68 ASN A C 1
ATOM 521 O O . ASN A 1 68 ? 14.733 1.188 -24.766 1.00 58.00 68 ASN A O 1
ATOM 525 N N . SER A 1 69 ? 15.453 2.130 -26.672 1.00 67.88 69 SER A N 1
ATOM 526 C CA . SER A 1 69 ? 14.692 3.381 -26.506 1.00 67.88 69 SER A CA 1
ATOM 527 C C . SER A 1 69 ? 13.194 3.156 -26.248 1.00 67.88 69 SER A C 1
ATOM 529 O O . SER A 1 69 ? 12.685 3.628 -25.241 1.00 67.88 69 SER A O 1
ATOM 531 N N . GLU A 1 70 ? 12.491 2.356 -27.059 1.00 74.75 70 GLU A N 1
ATOM 532 C CA . GLU A 1 70 ? 11.050 2.118 -26.845 1.00 74.75 70 GLU A CA 1
ATOM 533 C C . GLU A 1 70 ? 10.757 1.371 -25.534 1.00 74.75 70 GLU A C 1
ATOM 535 O O . GLU A 1 70 ? 9.791 1.675 -24.835 1.00 74.75 70 GLU A O 1
ATOM 540 N N . LYS A 1 71 ? 11.597 0.392 -25.169 1.00 76.44 71 LYS A N 1
ATOM 541 C CA . LYS A 1 71 ? 11.440 -0.361 -23.913 1.00 76.44 71 LYS A CA 1
ATOM 542 C C . LYS A 1 71 ? 11.719 0.510 -22.696 1.00 76.44 71 LYS A C 1
ATOM 544 O O . LYS A 1 71 ? 11.031 0.378 -21.690 1.00 76.44 71 LYS A O 1
ATOM 549 N N . GLU A 1 72 ? 12.713 1.380 -22.794 1.00 79.62 72 GLU A N 1
ATOM 550 C CA . GLU A 1 72 ? 13.069 2.350 -21.769 1.00 79.62 72 GLU A CA 1
ATOM 551 C C . GLU A 1 72 ? 11.975 3.406 -21.611 1.00 79.62 72 GLU A C 1
ATOM 553 O O . GLU A 1 72 ? 11.576 3.683 -20.484 1.00 79.62 72 GLU A O 1
ATOM 558 N N . THR A 1 73 ? 11.394 3.908 -22.707 1.00 82.50 73 THR A N 1
ATOM 559 C CA . THR A 1 73 ? 10.231 4.809 -22.666 1.00 82.50 73 THR A CA 1
ATOM 560 C C . THR A 1 73 ? 9.040 4.145 -21.978 1.00 82.50 73 THR A C 1
ATOM 562 O O . THR A 1 73 ? 8.463 4.721 -21.057 1.00 82.50 73 THR A O 1
ATOM 565 N N . VAL A 1 74 ? 8.695 2.909 -22.360 1.00 87.25 74 VAL A N 1
ATOM 566 C CA . VAL A 1 74 ? 7.590 2.168 -21.729 1.00 87.25 74 VAL A CA 1
ATOM 567 C C . VAL A 1 74 ? 7.868 1.912 -20.244 1.00 87.25 74 VAL A C 1
ATOM 569 O O . VAL A 1 74 ? 6.980 2.091 -19.415 1.00 87.25 74 VAL A O 1
ATOM 572 N N . LEU A 1 75 ? 9.091 1.521 -19.881 1.00 87.69 75 LEU A N 1
ATOM 573 C CA . LEU A 1 75 ? 9.464 1.262 -18.489 1.00 87.69 75 LEU A CA 1
ATOM 574 C C . LEU A 1 75 ? 9.512 2.545 -17.647 1.00 87.69 75 LEU A C 1
ATOM 576 O O . LEU A 1 75 ? 9.123 2.521 -16.481 1.00 87.69 75 LEU A O 1
ATOM 580 N N . THR A 1 76 ? 9.929 3.665 -18.237 1.00 88.00 76 THR A N 1
ATOM 581 C CA . THR A 1 76 ? 9.885 4.995 -17.616 1.00 88.00 76 THR A CA 1
ATOM 582 C C . THR A 1 76 ? 8.446 5.390 -17.312 1.00 88.00 76 THR A C 1
ATOM 584 O O . THR A 1 76 ? 8.138 5.731 -16.170 1.00 88.00 76 THR A O 1
ATOM 587 N N . GLN A 1 77 ? 7.551 5.253 -18.295 1.00 89.56 77 GLN A N 1
ATOM 588 C CA . GLN A 1 77 ? 6.129 5.544 -18.124 1.00 89.56 77 GLN A CA 1
ATOM 589 C C . GLN A 1 77 ? 5.495 4.654 -17.045 1.00 89.56 77 GLN A C 1
ATOM 591 O O . GLN A 1 77 ? 4.853 5.165 -16.130 1.00 89.56 77 GLN A O 1
ATOM 596 N N . LEU A 1 78 ? 5.745 3.339 -17.078 1.00 92.56 78 LEU A N 1
ATOM 597 C CA . LEU A 1 78 ? 5.258 2.409 -16.050 1.00 92.56 78 LEU A CA 1
ATOM 598 C C . LEU A 1 78 ? 5.789 2.749 -14.652 1.00 92.56 78 LEU A C 1
ATOM 600 O O . LEU A 1 78 ? 5.066 2.619 -13.668 1.00 92.56 78 LEU A O 1
ATOM 604 N N . THR A 1 79 ? 7.044 3.189 -14.548 1.00 90.94 79 THR A N 1
ATOM 605 C CA . THR A 1 79 ? 7.640 3.595 -13.267 1.00 90.94 79 THR A CA 1
ATOM 606 C C . THR A 1 79 ? 6.962 4.852 -12.721 1.00 90.94 79 THR A C 1
ATOM 608 O O . THR A 1 79 ? 6.665 4.908 -11.528 1.00 90.94 79 THR A O 1
ATOM 611 N N . LEU A 1 80 ? 6.672 5.836 -13.581 1.00 89.81 80 LEU A N 1
ATOM 612 C CA . LEU A 1 80 ? 5.959 7.057 -13.200 1.00 89.81 80 LEU A CA 1
ATOM 613 C C . LEU A 1 80 ? 4.522 6.758 -12.753 1.00 89.81 80 LEU A C 1
ATOM 615 O O . LEU A 1 80 ? 4.105 7.210 -11.688 1.00 89.81 80 LEU A O 1
ATOM 619 N N . GLU A 1 81 ? 3.786 5.961 -13.527 1.00 91.75 81 GLU A N 1
ATOM 620 C CA . GLU A 1 81 ? 2.425 5.535 -13.181 1.00 91.75 81 GLU A CA 1
ATOM 621 C C . GLU A 1 81 ? 2.405 4.761 -11.861 1.00 91.75 81 GLU A C 1
ATOM 623 O O . GLU A 1 81 ? 1.573 5.026 -10.994 1.00 91.75 81 GLU A O 1
ATOM 628 N N . SER A 1 82 ? 3.373 3.863 -11.655 1.00 93.31 82 SER A N 1
ATOM 629 C CA . SER A 1 82 ? 3.488 3.108 -10.408 1.00 93.31 82 SER A CA 1
ATOM 630 C C . SER A 1 82 ? 3.828 3.991 -9.206 1.00 93.31 82 SER A C 1
ATOM 632 O O . SER A 1 82 ? 3.374 3.676 -8.107 1.00 93.31 82 SER A O 1
ATOM 634 N N . LYS A 1 83 ? 4.597 5.078 -9.383 1.00 92.75 83 LYS A N 1
ATOM 635 C CA . LYS A 1 83 ? 4.855 6.072 -8.324 1.00 92.75 83 LYS A CA 1
ATOM 636 C C . LYS A 1 83 ? 3.552 6.758 -7.921 1.00 92.75 83 LYS A C 1
ATOM 638 O O . LYS A 1 83 ? 3.178 6.731 -6.754 1.00 92.75 83 LYS A O 1
ATOM 643 N N . GLN A 1 84 ? 2.829 7.296 -8.904 1.00 92.00 84 GLN A N 1
ATOM 644 C CA . GLN A 1 84 ? 1.551 7.976 -8.681 1.00 92.00 84 GLN A CA 1
ATOM 645 C C . GLN A 1 84 ? 0.524 7.050 -8.016 1.00 92.00 84 GLN A C 1
ATOM 647 O O . GLN A 1 84 ? -0.178 7.457 -7.091 1.00 92.00 84 GLN A O 1
ATOM 652 N N . GLU A 1 85 ? 0.454 5.790 -8.453 1.00 93.50 85 GLU A N 1
ATOM 653 C CA . GLU A 1 85 ? -0.431 4.795 -7.852 1.00 93.50 85 GLU A CA 1
ATOM 654 C C . GLU A 1 85 ? -0.023 4.453 -6.411 1.00 93.50 85 GLU A C 1
ATOM 656 O O . GLU A 1 85 ? -0.893 4.325 -5.547 1.00 93.50 85 GLU A O 1
ATOM 661 N N . ALA A 1 86 ? 1.277 4.332 -6.123 1.00 94.19 86 ALA A N 1
ATOM 662 C CA . ALA A 1 86 ? 1.765 4.098 -4.768 1.00 94.19 86 ALA A CA 1
ATOM 663 C C . ALA A 1 86 ? 1.440 5.268 -3.830 1.00 94.19 86 ALA A C 1
ATOM 665 O O . ALA A 1 86 ? 0.880 5.035 -2.758 1.00 94.19 86 ALA A O 1
ATOM 666 N N . ASP A 1 87 ? 1.689 6.507 -4.257 1.00 93.12 87 ASP A N 1
ATOM 667 C CA . ASP A 1 87 ? 1.397 7.716 -3.478 1.00 93.12 87 ASP A CA 1
ATOM 668 C C . ASP A 1 87 ? -0.111 7.859 -3.199 1.00 93.12 87 ASP A C 1
ATOM 670 O O . ASP A 1 87 ? -0.543 8.121 -2.066 1.00 93.12 87 ASP A O 1
ATOM 674 N N . LEU A 1 88 ? -0.946 7.616 -4.216 1.00 95.12 88 LEU A N 1
ATOM 675 C CA . LEU A 1 88 ? -2.400 7.627 -4.066 1.00 95.12 88 LEU A CA 1
ATOM 676 C C . LEU A 1 88 ? -2.885 6.509 -3.130 1.00 95.12 88 LEU A C 1
ATOM 678 O O . LEU A 1 88 ? -3.766 6.731 -2.297 1.00 95.12 88 LEU A O 1
ATOM 682 N N . SER A 1 89 ? -2.306 5.311 -3.235 1.00 95.56 89 SER A N 1
ATOM 683 C CA . SER A 1 89 ? -2.654 4.182 -2.369 1.00 95.56 89 SER A CA 1
ATOM 684 C C . SER A 1 89 ? -2.264 4.454 -0.918 1.00 95.56 89 SER A C 1
ATOM 686 O O . SER A 1 89 ? -3.051 4.188 -0.013 1.00 95.56 89 SER A O 1
ATOM 688 N N . VAL A 1 90 ? -1.070 4.996 -0.661 1.00 96.56 90 VAL A N 1
ATOM 689 C CA . VAL A 1 90 ? -0.622 5.342 0.698 1.00 96.56 90 VAL A CA 1
ATOM 690 C C . VAL A 1 90 ? -1.542 6.394 1.310 1.00 96.56 90 VAL A C 1
ATOM 692 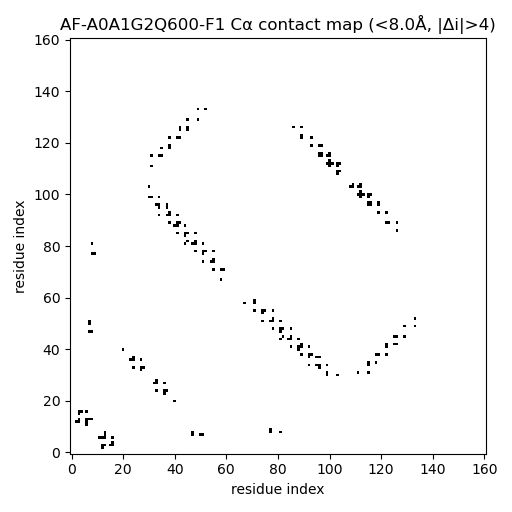O O . VAL A 1 90 ? -2.061 6.172 2.401 1.00 96.56 90 VAL A O 1
ATOM 695 N N . SER A 1 91 ? -1.798 7.497 0.603 1.00 96.69 91 SER A N 1
ATOM 696 C CA . SER A 1 91 ? -2.661 8.574 1.110 1.00 96.69 91 SER A CA 1
ATOM 697 C C . SER A 1 91 ? -4.092 8.102 1.392 1.00 96.69 91 SER A C 1
ATOM 699 O O . SER A 1 91 ? -4.626 8.379 2.467 1.00 96.69 91 SER A O 1
ATOM 701 N N . THR A 1 92 ? -4.687 7.322 0.484 1.00 95.81 92 THR A N 1
ATOM 702 C CA . THR A 1 92 ? -6.042 6.772 0.661 1.00 95.81 92 THR A CA 1
ATOM 703 C C . THR A 1 92 ? -6.106 5.786 1.828 1.00 95.81 92 THR A C 1
ATOM 705 O O . THR A 1 92 ? -7.021 5.861 2.648 1.00 95.81 92 THR A O 1
ATOM 708 N N . SER A 1 93 ? -5.125 4.886 1.947 1.00 96.50 93 SER A N 1
ATOM 709 C CA . SER A 1 93 ? -5.071 3.917 3.047 1.00 96.50 93 SER A CA 1
ATOM 710 C C . SER A 1 93 ? -4.861 4.589 4.397 1.00 96.50 93 SER A C 1
ATOM 712 O O . SER A 1 93 ? -5.528 4.218 5.354 1.00 96.50 93 SER A O 1
ATOM 714 N N . LEU A 1 94 ? -3.996 5.605 4.492 1.00 97.31 94 LEU A N 1
ATOM 715 C CA . LEU A 1 94 ? -3.806 6.355 5.737 1.00 97.31 94 LEU A CA 1
ATOM 716 C C . LEU A 1 94 ? -5.093 7.064 6.175 1.00 97.31 94 LEU A C 1
ATOM 718 O O . LEU A 1 94 ? -5.416 7.038 7.360 1.00 97.31 94 LEU A O 1
ATOM 722 N N . ALA A 1 95 ? -5.846 7.648 5.237 1.00 97.62 95 ALA A N 1
ATOM 723 C CA . ALA A 1 95 ? -7.139 8.258 5.539 1.00 97.62 95 ALA A CA 1
ATOM 724 C C . ALA A 1 95 ? -8.152 7.217 6.049 1.00 97.62 95 ALA A C 1
ATOM 726 O O . ALA A 1 95 ? -8.740 7.402 7.112 1.00 97.62 95 ALA A O 1
ATOM 727 N N . ALA A 1 96 ? -8.293 6.085 5.352 1.00 96.44 96 ALA A N 1
ATOM 728 C CA . ALA A 1 96 ? -9.213 5.022 5.753 1.00 96.44 96 ALA A CA 1
ATOM 729 C C . ALA A 1 96 ? -8.831 4.382 7.102 1.00 96.44 96 ALA A C 1
ATOM 731 O O . ALA A 1 96 ? -9.693 4.103 7.932 1.00 96.44 96 ALA A O 1
ATOM 732 N N . MET A 1 97 ? -7.536 4.171 7.354 1.00 97.50 97 MET A N 1
ATOM 733 C CA . MET A 1 97 ? -7.038 3.655 8.632 1.00 97.50 97 MET A CA 1
ATOM 734 C C . MET A 1 97 ? -7.262 4.650 9.777 1.00 97.50 97 MET A C 1
ATOM 736 O O . MET A 1 97 ? -7.601 4.227 10.879 1.00 97.50 97 MET A O 1
ATOM 740 N N . ALA A 1 98 ? -7.142 5.958 9.527 1.00 97.81 98 ALA A N 1
ATOM 741 C CA . ALA A 1 98 ? -7.453 6.983 10.522 1.00 97.81 98 ALA A CA 1
ATOM 742 C C . ALA A 1 98 ? -8.943 6.979 10.904 1.00 97.81 98 ALA A C 1
ATOM 744 O O . ALA A 1 98 ? -9.276 7.082 12.085 1.00 97.81 98 ALA A O 1
ATOM 745 N N . GLU A 1 99 ? -9.836 6.818 9.922 1.00 97.81 99 GLU A N 1
ATOM 746 C CA . GLU A 1 99 ? -11.276 6.663 10.164 1.00 97.81 99 GLU A CA 1
ATOM 747 C C . GLU A 1 99 ? -11.573 5.404 10.992 1.00 97.81 99 GLU A C 1
ATOM 749 O O . GLU A 1 99 ? -12.308 5.475 11.976 1.00 97.81 99 GLU A O 1
ATOM 754 N N . ILE A 1 100 ? -10.935 4.277 10.660 1.00 96.81 100 ILE A N 1
ATOM 755 C CA . ILE A 1 100 ? -11.053 3.017 11.408 1.00 96.81 100 ILE A CA 1
ATOM 756 C C . ILE A 1 100 ? -10.554 3.164 12.853 1.00 96.81 100 ILE A C 1
ATOM 758 O O . ILE A 1 100 ? -11.219 2.714 13.783 1.00 96.81 100 ILE A O 1
ATOM 762 N N . ALA A 1 101 ? -9.401 3.802 13.072 1.00 96.50 101 ALA A N 1
ATOM 763 C CA . ALA A 1 101 ? -8.874 4.027 14.417 1.00 96.50 101 ALA A CA 1
ATOM 764 C C . ALA A 1 101 ? -9.807 4.924 15.249 1.00 96.50 101 ALA A C 1
ATOM 766 O O . ALA A 1 101 ? -9.968 4.715 16.454 1.00 96.50 101 ALA A O 1
ATOM 767 N N . ALA A 1 102 ? -10.449 5.912 14.617 1.00 97.25 102 ALA A N 1
ATOM 768 C CA . ALA A 1 102 ? -11.450 6.748 15.268 1.00 97.25 102 ALA A CA 1
ATOM 769 C C . ALA A 1 102 ? -12.722 5.959 15.630 1.00 97.25 102 ALA A C 1
ATOM 771 O O . ALA A 1 102 ? -13.222 6.132 16.741 1.00 97.25 102 ALA A O 1
ATOM 772 N N . GLU A 1 103 ? -13.207 5.086 14.739 1.00 96.56 103 GLU A N 1
ATOM 773 C CA . GLU A 1 103 ? -14.334 4.166 14.981 1.00 96.56 103 GLU A CA 1
ATOM 774 C C . GLU A 1 103 ? -14.038 3.250 16.181 1.00 96.56 103 GLU A C 1
ATOM 776 O O . GLU A 1 103 ? -14.760 3.274 17.175 1.00 96.56 103 GLU A O 1
ATOM 781 N N . LEU A 1 104 ? -12.894 2.558 16.164 1.00 96.69 104 LEU A N 1
ATOM 782 C CA . LEU A 1 104 ? -12.465 1.663 17.246 1.00 96.69 104 LEU A CA 1
ATOM 783 C C . LEU A 1 104 ? -12.376 2.374 18.605 1.00 96.69 104 LEU A C 1
ATOM 785 O O . LEU A 1 104 ? -12.787 1.831 19.628 1.00 96.69 104 LEU A O 1
ATOM 789 N N . ARG A 1 105 ? -11.893 3.623 18.639 1.00 95.75 105 ARG A N 1
ATOM 790 C CA . ARG A 1 105 ? -11.876 4.418 19.879 1.00 95.75 105 ARG A CA 1
ATOM 791 C C . ARG A 1 105 ? -13.268 4.746 20.399 1.00 95.75 105 ARG A C 1
ATOM 793 O O . ARG A 1 105 ? -13.451 4.764 21.615 1.00 95.75 105 ARG A O 1
ATOM 800 N N . GLN A 1 106 ? -14.215 5.050 19.513 1.00 96.12 106 GLN A N 1
ATOM 801 C CA . GLN A 1 106 ? -15.600 5.322 19.906 1.00 96.12 106 GLN A CA 1
ATOM 802 C C . GLN A 1 106 ? -16.262 4.073 20.493 1.00 96.12 106 GLN A C 1
ATOM 804 O O . GLN A 1 106 ? -17.011 4.188 21.463 1.00 96.12 106 GLN A O 1
ATOM 809 N N . ASP A 1 107 ? -15.902 2.901 19.973 1.00 95.62 107 ASP A N 1
ATOM 810 C CA . ASP A 1 107 ? -16.391 1.604 20.444 1.00 95.62 107 ASP A CA 1
ATOM 811 C C . ASP A 1 107 ? -15.685 1.110 21.722 1.00 95.62 107 ASP A C 1
ATOM 813 O O . ASP A 1 107 ? -16.103 0.127 22.332 1.00 95.62 107 ASP A O 1
ATOM 817 N N . GLY A 1 108 ? -14.644 1.815 22.181 1.00 96.62 108 GLY A N 1
ATOM 818 C CA . GLY A 1 108 ? -13.866 1.463 23.375 1.00 96.62 108 GLY A CA 1
ATOM 819 C C . GLY A 1 108 ? -12.725 0.470 23.121 1.00 96.62 108 GLY A C 1
ATOM 820 O O . GLY A 1 108 ? -11.988 0.144 24.054 1.00 96.62 108 GLY A O 1
ATOM 821 N N . GLU A 1 109 ? -12.516 0.061 21.869 1.00 96.38 109 GLU A N 1
ATOM 822 C CA . GLU A 1 109 ? -11.453 -0.840 21.397 1.00 96.38 109 GLU A CA 1
ATOM 823 C C . GLU A 1 109 ? -10.110 -0.097 21.276 1.00 96.38 109 GLU A C 1
ATOM 825 O O . GLU A 1 109 ? -9.511 0.057 20.209 1.00 96.38 109 GLU A O 1
ATOM 830 N N . THR A 1 110 ? -9.646 0.448 22.402 1.00 95.56 110 THR A N 1
ATOM 831 C CA . THR A 1 110 ? -8.486 1.355 22.446 1.00 95.56 110 THR A CA 1
ATOM 832 C C . THR A 1 110 ? -7.152 0.689 22.104 1.00 95.56 110 THR A C 1
ATOM 834 O O . THR A 1 110 ? -6.280 1.359 21.551 1.00 95.56 110 THR A O 1
ATOM 837 N N . GLU A 1 111 ? -6.995 -0.604 22.397 1.00 95.62 111 GLU A N 1
ATOM 838 C CA . GLU A 1 111 ? -5.797 -1.382 22.053 1.00 95.62 111 GLU A CA 1
ATOM 839 C C . GLU A 1 111 ? -5.710 -1.603 20.538 1.00 95.62 111 GLU A C 1
ATOM 841 O O . GLU A 1 111 ? -4.735 -1.187 19.916 1.00 95.62 111 GLU A O 1
ATOM 846 N N . THR A 1 112 ? -6.778 -2.109 19.915 1.00 94.00 112 THR A N 1
ATOM 847 C CA . THR A 1 112 ? -6.847 -2.294 18.457 1.00 94.00 112 THR A CA 1
ATOM 848 C C . THR A 1 112 ? -6.713 -0.968 17.706 1.00 94.00 112 THR A C 1
ATOM 850 O O . THR A 1 112 ? -6.050 -0.896 16.673 1.00 94.00 112 THR A O 1
ATOM 853 N N . ALA A 1 113 ? -7.279 0.126 18.229 1.00 96.12 113 ALA A N 1
ATOM 854 C CA . ALA A 1 113 ? -7.068 1.450 17.646 1.00 96.12 113 ALA A CA 1
ATOM 855 C C . ALA A 1 113 ? -5.582 1.855 17.640 1.00 96.12 113 ALA A C 1
ATOM 857 O O . ALA A 1 113 ? -5.106 2.420 16.655 1.00 96.12 113 ALA A O 1
ATOM 858 N N . ALA A 1 114 ? -4.840 1.555 18.712 1.00 95.44 114 ALA A N 1
ATOM 859 C CA . ALA A 1 114 ? -3.410 1.844 18.795 1.00 95.44 114 ALA A CA 1
ATOM 860 C C . ALA A 1 114 ? -2.586 0.982 17.821 1.00 95.44 114 ALA A C 1
ATOM 862 O O . ALA A 1 114 ? -1.627 1.476 17.227 1.00 95.44 114 ALA A O 1
ATOM 863 N N . GLU A 1 115 ? -2.974 -0.276 17.604 1.00 94.69 115 GLU A N 1
ATOM 864 C CA . GLU A 1 115 ? -2.349 -1.152 16.604 1.00 94.69 115 GLU A CA 1
ATOM 865 C C . GLU A 1 115 ? -2.544 -0.616 15.178 1.00 94.69 115 GLU A C 1
ATOM 867 O O . GLU A 1 115 ? -1.594 -0.574 14.390 1.00 94.69 115 GLU A O 1
ATOM 872 N N . VAL A 1 116 ? -3.745 -0.121 14.855 1.00 95.00 116 VAL A N 1
ATOM 873 C CA . VAL A 1 116 ? -4.020 0.528 13.563 1.00 95.00 116 VAL A CA 1
ATOM 874 C C . VAL A 1 116 ? -3.147 1.772 13.378 1.00 95.00 116 VAL A C 1
ATOM 876 O O . VAL A 1 116 ? -2.551 1.955 12.316 1.00 95.00 116 VAL A O 1
ATOM 879 N N . GLU A 1 117 ? -2.998 2.603 14.409 1.00 95.94 117 GLU A N 1
ATOM 880 C CA . GLU A 1 117 ? -2.120 3.779 14.361 1.00 95.94 117 GLU A CA 1
ATOM 881 C C . GLU A 1 117 ? -0.643 3.410 14.205 1.00 95.94 117 GLU A C 1
ATOM 883 O O . GLU A 1 117 ? 0.089 4.058 13.449 1.00 95.94 117 GLU A O 1
ATOM 888 N N . GLN A 1 118 ? -0.193 2.339 14.859 1.00 94.81 118 GLN A N 1
ATOM 889 C CA . GLN A 1 118 ? 1.155 1.822 14.665 1.00 94.81 118 GLN A CA 1
ATOM 890 C C . GLN A 1 118 ? 1.359 1.353 13.219 1.00 94.81 118 GLN A C 1
ATOM 892 O O . GLN A 1 118 ? 2.382 1.666 12.606 1.00 94.81 118 GLN A O 1
ATOM 897 N N . ALA A 1 119 ? 0.378 0.659 12.638 1.00 93.44 119 ALA A N 1
ATOM 898 C CA . ALA A 1 119 ? 0.423 0.254 11.238 1.00 93.44 119 ALA A CA 1
ATOM 899 C C . ALA A 1 119 ? 0.463 1.468 10.289 1.00 93.44 119 ALA A C 1
ATOM 901 O O . ALA A 1 119 ? 1.222 1.456 9.316 1.00 93.44 119 ALA A O 1
ATOM 902 N N . MET A 1 120 ? -0.266 2.549 10.595 1.00 96.69 120 MET A N 1
ATOM 903 C CA . MET A 1 120 ? -0.177 3.817 9.854 1.00 96.69 120 MET A CA 1
ATOM 904 C C . MET A 1 120 ? 1.231 4.421 9.926 1.00 96.69 120 MET A 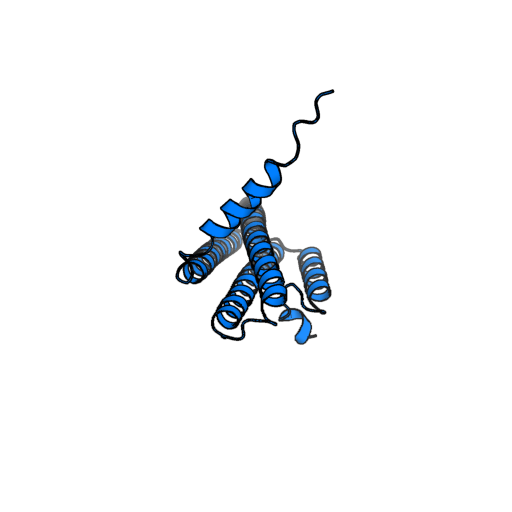C 1
ATOM 906 O O . MET A 1 120 ? 1.769 4.849 8.903 1.00 96.69 120 MET A O 1
ATOM 910 N N . MET A 1 121 ? 1.854 4.433 11.109 1.00 94.69 121 MET A N 1
ATOM 911 C CA . MET A 1 121 ? 3.227 4.922 11.277 1.00 94.69 121 MET A CA 1
ATOM 912 C C . MET A 1 121 ? 4.222 4.117 10.438 1.00 94.69 121 MET A C 1
ATOM 914 O O . MET A 1 121 ? 5.054 4.704 9.745 1.00 94.69 121 MET A O 1
ATOM 918 N N . VAL A 1 122 ? 4.114 2.785 10.462 1.00 94.00 122 VAL A N 1
ATOM 919 C CA . VAL A 1 122 ? 4.964 1.895 9.658 1.00 94.00 122 VAL A CA 1
ATOM 920 C C . VAL A 1 122 ? 4.756 2.146 8.166 1.00 94.00 122 VAL A C 1
ATOM 922 O O . VAL A 1 122 ? 5.734 2.236 7.421 1.00 94.00 122 VAL A O 1
ATOM 925 N N . LEU A 1 123 ? 3.508 2.304 7.715 1.00 93.12 123 LEU A N 1
ATOM 926 C CA . LEU A 1 123 ? 3.203 2.589 6.313 1.00 93.12 123 LEU A CA 1
ATOM 927 C C . LEU A 1 123 ? 3.809 3.926 5.867 1.00 93.12 123 LEU A C 1
ATOM 929 O O . LEU A 1 123 ? 4.465 3.983 4.828 1.00 93.12 123 LEU A O 1
ATOM 933 N N . ASN A 1 124 ? 3.653 4.976 6.673 1.00 92.06 124 ASN A N 1
ATOM 934 C CA . ASN A 1 124 ? 4.214 6.293 6.383 1.00 92.06 124 ASN A CA 1
ATOM 935 C C . ASN A 1 124 ? 5.754 6.259 6.338 1.00 92.06 124 ASN A C 1
ATOM 937 O O . ASN A 1 124 ? 6.371 6.791 5.415 1.00 92.06 124 ASN A O 1
ATOM 941 N N . GLN A 1 125 ? 6.386 5.559 7.286 1.00 92.12 125 GLN A N 1
ATOM 942 C CA . GLN A 1 125 ? 7.836 5.364 7.292 1.00 92.12 125 GLN A CA 1
ATOM 943 C C . GLN A 1 125 ? 8.318 4.588 6.057 1.00 92.12 125 GLN A C 1
ATOM 945 O O . GLN A 1 125 ? 9.312 4.971 5.443 1.00 92.12 125 GLN A O 1
ATOM 950 N N . THR A 1 126 ? 7.607 3.527 5.671 1.00 90.44 126 THR A N 1
ATOM 951 C CA . THR A 1 126 ? 7.935 2.715 4.487 1.00 90.44 126 THR A CA 1
ATOM 952 C C . THR A 1 126 ? 7.808 3.537 3.207 1.00 90.44 126 THR A C 1
ATOM 954 O O . THR A 1 126 ? 8.664 3.440 2.327 1.00 90.44 126 THR A O 1
ATOM 957 N N . SER A 1 127 ? 6.779 4.384 3.112 1.00 90.62 127 SER A N 1
ATOM 958 C CA . SER A 1 127 ? 6.601 5.315 1.995 1.00 90.62 127 SER A CA 1
ATOM 959 C C . SER A 1 127 ? 7.790 6.265 1.886 1.00 90.62 127 SER A C 1
ATOM 961 O O . SER A 1 127 ? 8.417 6.342 0.834 1.00 90.62 127 SER A O 1
ATOM 963 N N . PHE A 1 128 ? 8.168 6.912 2.993 1.00 88.44 128 PHE A N 1
ATOM 964 C CA . PHE A 1 128 ? 9.315 7.818 3.030 1.00 88.44 128 PHE A CA 1
ATOM 965 C C . PHE A 1 128 ? 10.625 7.126 2.623 1.00 88.44 128 PHE A C 1
ATOM 967 O O . PHE A 1 128 ? 11.380 7.650 1.808 1.00 88.44 128 PHE A O 1
ATOM 974 N N . GLN A 1 129 ? 10.891 5.929 3.152 1.00 87.00 129 GLN A N 1
ATOM 975 C CA . GLN A 1 129 ? 12.099 5.161 2.827 1.00 87.00 129 GLN A CA 1
ATOM 976 C C . GLN A 1 129 ? 12.149 4.737 1.357 1.00 87.00 129 GLN A C 1
ATOM 978 O O . GLN A 1 129 ? 13.223 4.748 0.752 1.00 87.00 129 GLN A O 1
ATOM 983 N N . THR A 1 130 ? 10.999 4.376 0.788 1.00 86.19 130 THR A N 1
ATOM 984 C CA . THR A 1 130 ? 10.879 3.980 -0.618 1.00 86.19 130 THR A CA 1
ATOM 985 C C . THR A 1 130 ? 11.160 5.166 -1.539 1.00 86.19 130 THR A C 1
ATOM 987 O O . THR A 1 130 ? 11.958 5.030 -2.465 1.00 86.19 130 THR A O 1
ATOM 990 N N . SER A 1 131 ? 10.593 6.342 -1.248 1.00 78.44 131 SER A N 1
ATOM 991 C CA . SER A 1 131 ? 10.875 7.576 -1.995 1.00 78.44 131 SER A CA 1
ATOM 992 C C . SER A 1 131 ? 12.343 7.983 -1.870 1.00 78.44 131 SER A C 1
ATOM 994 O O . SER A 1 131 ? 13.018 8.152 -2.882 1.00 78.44 131 SER A O 1
ATOM 996 N N . ALA A 1 132 ? 12.887 8.008 -0.648 1.00 73.69 132 ALA A N 1
ATOM 997 C CA . ALA A 1 132 ? 14.278 8.390 -0.405 1.00 73.69 132 ALA A CA 1
ATOM 998 C C . ALA A 1 132 ? 15.280 7.472 -1.127 1.00 73.69 132 ALA A C 1
ATOM 1000 O O . ALA A 1 132 ? 16.249 7.954 -1.713 1.00 73.69 132 ALA A O 1
ATOM 1001 N N . SER A 1 133 ? 15.034 6.156 -1.128 1.00 72.31 133 SER A N 1
ATOM 1002 C CA . SER A 1 133 ? 15.880 5.168 -1.821 1.00 72.31 133 SER A CA 1
ATOM 1003 C C . SER A 1 133 ? 15.751 5.243 -3.349 1.00 72.31 133 SER A C 1
ATOM 1005 O O . SER A 1 133 ? 16.674 4.868 -4.071 1.00 72.31 133 SER A O 1
ATOM 1007 N N . ALA A 1 134 ? 14.611 5.718 -3.859 1.00 64.12 134 ALA A N 1
ATOM 1008 C CA . ALA A 1 134 ? 14.373 5.900 -5.289 1.00 64.12 134 ALA A CA 1
ATOM 1009 C C . ALA A 1 134 ? 14.970 7.213 -5.840 1.00 64.12 134 ALA A C 1
ATOM 1011 O O . ALA A 1 134 ? 15.337 7.264 -7.023 1.00 64.12 134 ALA A O 1
ATOM 1012 N N . GLU A 1 135 ? 15.085 8.242 -4.991 1.00 59.78 135 GLU A N 1
ATOM 1013 C CA . GLU A 1 135 ? 15.643 9.569 -5.299 1.00 59.78 135 GLU A CA 1
ATOM 1014 C C . GLU A 1 135 ? 17.176 9.610 -5.216 1.00 59.78 135 GLU A C 1
ATOM 1016 O O . GLU A 1 135 ? 17.805 10.264 -6.042 1.00 59.78 135 GLU A O 1
ATOM 1021 N N . THR A 1 136 ? 17.814 8.824 -4.334 1.00 52.78 136 THR A N 1
ATOM 1022 C CA . THR A 1 136 ? 19.294 8.798 -4.205 1.00 52.78 136 THR A CA 1
ATOM 1023 C C . THR A 1 136 ? 20.041 8.318 -5.462 1.00 52.78 136 THR A C 1
ATOM 1025 O O . THR A 1 136 ? 21.268 8.339 -5.489 1.00 52.78 136 THR A O 1
ATOM 1028 N N . ASN A 1 137 ? 19.322 7.899 -6.509 1.00 46.81 137 ASN A N 1
ATOM 1029 C CA . ASN A 1 137 ? 19.877 7.420 -7.774 1.00 46.81 137 ASN A CA 1
ATOM 1030 C C . ASN A 1 137 ? 19.647 8.354 -8.979 1.00 46.81 137 ASN A C 1
ATOM 1032 O O . ASN A 1 137 ? 20.026 7.962 -10.082 1.00 46.81 137 ASN A O 1
ATOM 1036 N N . ASN A 1 138 ? 19.003 9.529 -8.855 1.00 45.88 138 ASN A N 1
ATOM 1037 C CA . ASN A 1 138 ? 18.596 10.268 -10.063 1.00 45.88 138 ASN A CA 1
ATOM 1038 C C . ASN A 1 138 ? 18.306 11.777 -9.885 1.00 45.88 138 ASN A C 1
ATOM 1040 O O . ASN A 1 138 ? 17.171 12.210 -10.054 1.00 45.88 138 ASN A O 1
ATOM 1044 N N . ASP A 1 139 ? 19.340 12.590 -9.667 1.00 45.66 139 ASP A N 1
ATOM 1045 C CA . ASP A 1 139 ? 19.249 14.059 -9.818 1.00 45.66 139 ASP A CA 1
ATOM 1046 C C . ASP A 1 139 ? 19.232 14.518 -11.298 1.00 45.66 139 ASP A C 1
ATOM 1048 O O . ASP A 1 139 ? 19.240 15.714 -11.578 1.00 45.66 139 ASP A O 1
ATOM 1052 N N . TYR A 1 140 ? 19.241 13.602 -12.278 1.00 43.31 140 TYR A N 1
ATOM 1053 C CA . TYR A 1 140 ? 19.517 13.963 -13.676 1.00 43.31 140 TYR A CA 1
ATOM 1054 C C . TYR A 1 140 ? 18.275 14.048 -14.581 1.00 43.31 140 TYR A C 1
ATOM 1056 O O . TYR A 1 140 ? 18.306 14.787 -15.560 1.00 43.31 140 TYR A O 1
ATOM 1064 N N . TYR A 1 141 ? 17.171 13.353 -14.272 1.00 46.91 141 TYR A N 1
ATOM 1065 C CA . TYR A 1 141 ? 16.083 13.166 -15.252 1.00 46.91 141 TYR A CA 1
ATOM 1066 C C . TYR A 1 141 ? 14.686 13.683 -14.861 1.00 46.91 141 TYR A C 1
ATOM 1068 O O . TYR A 1 141 ? 13.824 13.749 -15.738 1.00 46.91 141 TYR A O 1
ATOM 1076 N N . GLU A 1 142 ? 14.429 14.127 -13.621 1.00 43.94 142 GLU A N 1
ATOM 1077 C CA . GLU A 1 142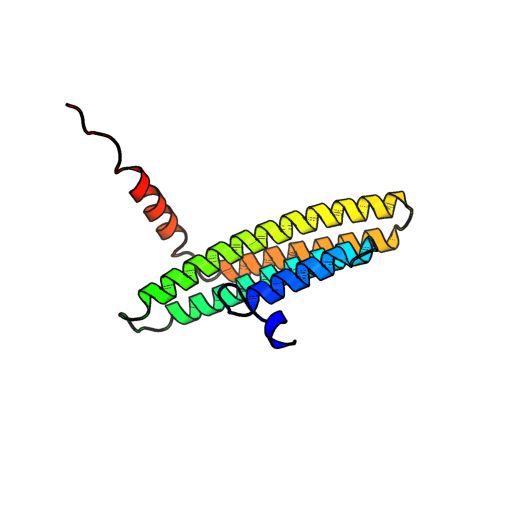 ? 13.176 14.875 -13.357 1.00 43.94 142 GLU A CA 1
ATOM 1078 C C . GLU A 1 142 ? 13.144 16.193 -14.158 1.00 43.94 142 GLU A C 1
ATOM 1080 O O . GLU A 1 142 ? 12.091 16.595 -14.650 1.00 43.94 142 GLU A O 1
ATOM 1085 N N . SER A 1 143 ? 14.310 16.793 -14.433 1.00 42.72 143 SER A N 1
ATOM 1086 C CA . SER A 1 143 ? 14.407 18.024 -15.225 1.00 42.72 143 SER A CA 1
ATOM 1087 C C . SER A 1 143 ? 14.118 17.838 -16.723 1.00 42.72 143 SER A C 1
ATOM 1089 O O . SER A 1 143 ? 13.757 18.813 -17.377 1.00 42.72 143 SER A O 1
ATOM 1091 N N . SER A 1 144 ? 14.279 16.637 -17.295 1.00 42.88 144 SER A N 1
ATOM 1092 C CA . SER A 1 144 ? 14.060 16.416 -18.736 1.00 42.88 144 SER A CA 1
ATOM 1093 C C . SER A 1 144 ? 12.598 16.129 -19.090 1.00 42.88 144 SER A C 1
ATOM 1095 O O . SER A 1 144 ? 12.181 16.414 -20.206 1.00 42.88 144 SER A O 1
ATOM 1097 N N . LEU A 1 145 ? 11.800 15.627 -18.141 1.00 46.59 145 LEU A N 1
ATOM 1098 C CA . LEU A 1 145 ? 10.365 15.376 -18.337 1.00 46.59 145 LEU A CA 1
ATOM 1099 C C . LEU A 1 145 ? 9.512 16.647 -18.190 1.00 46.59 145 LEU A C 1
ATOM 1101 O O . LEU A 1 145 ? 8.504 16.780 -18.879 1.00 46.59 145 LEU A O 1
ATOM 1105 N N . GLU A 1 146 ? 9.926 17.619 -17.369 1.00 43.16 146 GLU A N 1
ATOM 1106 C CA . GLU A 1 146 ? 9.249 18.928 -17.313 1.00 43.16 146 GLU A CA 1
ATOM 1107 C C . GLU A 1 146 ? 9.439 19.755 -18.599 1.00 43.16 146 GLU A C 1
ATOM 1109 O O . GLU A 1 146 ? 8.577 20.565 -18.947 1.00 43.16 146 GLU A O 1
ATOM 1114 N N . LEU A 1 147 ? 10.531 19.530 -19.341 1.00 39.44 147 LEU A N 1
ATOM 1115 C CA . LEU A 1 147 ? 10.826 20.242 -20.590 1.00 39.44 147 LEU A CA 1
ATOM 1116 C C . LEU A 1 147 ? 10.004 19.736 -21.788 1.00 39.44 147 LEU A C 1
ATOM 1118 O O . LEU A 1 147 ? 9.610 20.550 -22.626 1.00 39.44 147 LEU A O 1
ATOM 1122 N N . ASP A 1 148 ? 9.681 18.441 -21.851 1.00 37.66 148 ASP A N 1
ATOM 1123 C CA . ASP A 1 148 ? 8.882 17.886 -22.956 1.00 37.66 148 ASP A CA 1
ATOM 1124 C C . ASP A 1 148 ? 7.371 18.100 -22.784 1.00 37.66 148 ASP A C 1
ATOM 1126 O O . ASP A 1 148 ? 6.653 18.257 -23.769 1.00 37.66 148 ASP A O 1
ATOM 1130 N N . VAL A 1 149 ? 6.865 18.229 -21.552 1.00 42.78 149 VAL A N 1
ATOM 1131 C CA . VAL A 1 149 ? 5.438 18.541 -21.333 1.00 42.78 149 VAL A CA 1
ATOM 1132 C C . VAL A 1 149 ? 5.111 20.006 -21.679 1.00 42.78 149 VAL A C 1
ATOM 1134 O O . VAL A 1 149 ? 3.978 20.320 -22.045 1.00 42.78 149 VAL A O 1
ATOM 1137 N N . GLN A 1 150 ? 6.088 20.921 -21.636 1.00 38.00 150 GLN A N 1
ATOM 1138 C CA . GLN A 1 150 ? 5.881 22.313 -22.063 1.00 38.00 150 GLN A CA 1
ATOM 1139 C C . GLN A 1 150 ? 6.048 22.541 -23.573 1.00 38.00 150 GLN A C 1
ATOM 1141 O O . GLN A 1 150 ? 5.524 23.532 -24.096 1.00 38.00 150 GLN A O 1
ATOM 1146 N N . SER A 1 151 ? 6.727 21.647 -24.298 1.00 38.47 151 SER A N 1
ATOM 1147 C CA . SER A 1 151 ? 6.978 21.829 -25.732 1.00 38.47 151 SER A CA 1
ATOM 1148 C C . SER A 1 151 ? 5.747 21.517 -26.601 1.00 38.47 151 SER A C 1
ATOM 1150 O O . SER A 1 151 ? 5.567 22.149 -27.643 1.00 38.47 151 SER A O 1
ATOM 1152 N N . GLU A 1 152 ? 4.815 20.671 -26.142 1.00 39.91 152 GLU A N 1
ATOM 1153 C CA . GLU A 1 152 ? 3.574 20.381 -26.884 1.00 39.91 152 GLU A CA 1
ATOM 1154 C C . GLU A 1 152 ? 2.453 21.425 -26.687 1.00 39.91 152 GLU A C 1
ATOM 1156 O O . GLU A 1 152 ? 1.532 21.512 -27.502 1.00 39.91 152 GLU A O 1
ATOM 1161 N N . SER A 1 153 ? 2.538 22.29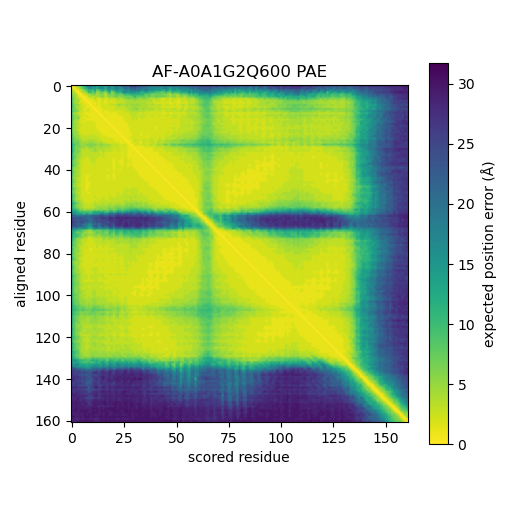7 -25.673 1.00 39.28 153 SER A N 1
ATOM 1162 C CA . SER A 1 153 ? 1.511 23.326 -25.412 1.00 39.28 153 SER A CA 1
ATOM 1163 C C . SER A 1 153 ? 1.639 24.589 -26.284 1.00 39.28 153 SER A C 1
ATOM 1165 O O . SER A 1 153 ? 0.781 25.471 -26.201 1.00 39.28 153 SER A O 1
ATOM 1167 N N . SER A 1 154 ? 2.680 24.724 -27.111 1.00 39.72 154 SER A N 1
ATOM 1168 C CA . SER A 1 154 ? 2.941 25.953 -27.887 1.00 39.72 154 SER A CA 1
ATOM 1169 C C . SER A 1 154 ? 2.712 25.827 -29.403 1.00 39.72 154 SER A C 1
ATOM 1171 O O . SER A 1 154 ? 2.898 26.800 -30.132 1.00 39.72 154 SER A O 1
ATOM 1173 N N . ALA A 1 155 ? 2.210 24.685 -29.891 1.00 42.78 155 ALA A N 1
ATOM 1174 C CA . ALA A 1 155 ? 1.998 24.436 -31.324 1.00 42.78 155 ALA A CA 1
ATOM 1175 C C . ALA A 1 155 ? 0.543 24.596 -31.828 1.00 42.78 155 ALA A C 1
ATOM 1177 O O . ALA A 1 155 ? 0.224 24.157 -32.933 1.00 42.78 155 ALA A O 1
ATOM 1178 N N . GLN A 1 156 ? -0.354 25.246 -31.077 1.00 42.81 156 GLN A N 1
ATOM 1179 C CA . GLN A 1 156 ? -1.695 25.600 -31.568 1.00 42.81 156 GLN A CA 1
ATOM 1180 C C . GLN A 1 156 ? -2.062 27.044 -31.223 1.00 42.81 156 GLN A C 1
ATOM 1182 O O . GLN A 1 156 ? -2.608 27.329 -30.162 1.00 42.81 156 GLN A O 1
ATOM 1187 N N . GLY A 1 157 ? -1.804 27.973 -32.148 1.00 40.53 157 GLY A N 1
ATOM 1188 C CA . GLY A 1 157 ? -2.327 29.331 -32.008 1.00 40.53 157 GLY A CA 1
ATOM 1189 C C . GLY A 1 157 ? -1.712 30.384 -32.917 1.00 40.53 157 GLY A C 1
ATOM 1190 O O . GLY A 1 157 ? -1.130 31.334 -32.409 1.00 40.53 157 GLY A O 1
ATOM 1191 N N . SER A 1 158 ? -1.839 30.250 -34.242 1.00 39.09 158 SER A N 1
ATOM 1192 C CA . SER A 1 158 ? -2.019 31.395 -35.163 1.00 39.09 158 SER A CA 1
ATOM 1193 C C . SER A 1 158 ? -2.138 30.932 -36.621 1.00 39.09 158 SER A C 1
ATOM 1195 O O . SER A 1 158 ? -1.189 30.968 -37.395 1.00 39.09 158 SER A O 1
ATOM 1197 N N . VAL A 1 159 ? -3.350 30.546 -37.021 1.00 41.31 159 VAL A N 1
ATOM 1198 C CA . VAL A 1 159 ? -3.808 30.792 -38.394 1.00 41.31 159 VAL A CA 1
ATOM 1199 C C . VAL A 1 159 ? -4.803 31.935 -38.275 1.00 41.31 159 VAL A C 1
ATOM 1201 O O . VAL A 1 159 ? -5.897 31.738 -37.754 1.00 41.31 159 VAL A O 1
ATOM 1204 N N . ASN A 1 160 ? -4.399 33.134 -38.686 1.00 38.72 160 ASN A N 1
ATOM 1205 C CA . ASN A 1 160 ? -5.334 34.223 -38.942 1.00 38.72 160 ASN A CA 1
ATOM 1206 C C . ASN A 1 160 ? -5.330 34.517 -40.441 1.00 38.72 160 ASN A C 1
ATOM 1208 O O . ASN A 1 160 ? -4.269 34.547 -41.066 1.00 38.72 160 ASN A O 1
ATOM 1212 N N . LEU A 1 161 ? -6.557 34.641 -40.948 1.00 40.78 161 LEU A N 1
ATOM 1213 C CA . LEU A 1 161 ? -6.981 34.944 -42.315 1.00 40.78 161 LEU A CA 1
ATOM 1214 C C . LEU A 1 161 ? -6.318 36.197 -42.896 1.00 40.78 161 LEU A C 1
ATOM 1216 O O . LEU A 1 161 ? -6.125 37.168 -42.130 1.00 40.78 161 LEU A O 1
#

pLDDT: mean 80.88, std 19.99, range [37.66, 97.81]

Sequence (161 aa):
MVAANGSVPGEKLYGVKKLKEKIELQLALSPEARAEAYAKHSQARLAEYAELRSRLNTAMSTDNEQTNSEKETVLTQLTLESKQEADLSVSTSLAAMAEIAAELRQDGETETAAEVEQAMMVLNQTSFQTSASAETNNDYYESSLELDVQSESSAQGSVNL

Nearest PDB structures (foldseek):
  8xyv-assembly2_B  TM=6.447E-01  e=7.897E-01  synthetic construct
  8xyv-assembly1_A  TM=6.663E-01  e=2.036E+00  synthetic construct
  7q83-assembly1_B  TM=4.591E-01  e=4.919E-01  Saccharomyces cerevisiae S288C
  2asr-assembly1_A-2  TM=3.889E-01  e=6.826E+00  Escherichia coli
  6z0c-assembly4_D  TM=3.404E-01  e=8.880E+00  Escherichia coli